Protein AF-A0A1I7ZZZ7-F1 (afdb_monomer)

Sequence (78 aa):
MLLSKDLLSSTYSSGLKSVVSWEVAQGIEQCRMACGGHGYSHASGLPEAYGYAVGGCTYEGENIVMLLQVARFLMKVA

Structure (mmCIF, N/CA/C/O backbone):
data_AF-A0A1I7ZZZ7-F1
#
_entry.id   AF-A0A1I7ZZZ7-F1
#
loop_
_atom_site.group_PDB
_atom_site.id
_atom_site.type_symbol
_atom_site.label_atom_id
_atom_site.label_alt_id
_atom_site.label_comp_id
_atom_site.label_asym_id
_atom_site.label_entity_id
_atom_site.label_seq_id
_atom_site.pdbx_PDB_ins_code
_atom_site.Cartn_x
_atom_site.Cartn_y
_atom_site.Cartn_z
_atom_site.occupancy
_atom_site.B_iso_or_equiv
_atom_site.auth_seq_id
_atom_site.auth_comp_id
_atom_site.auth_asym_id
_atom_site.auth_atom_id
_atom_site.pdbx_PDB_model_num
ATOM 1 N N . MET A 1 1 ? -24.929 11.839 23.650 1.00 50.88 1 MET A N 1
ATOM 2 C CA . MET A 1 1 ? -25.220 11.427 22.256 1.00 50.88 1 MET A CA 1
ATOM 3 C C . MET A 1 1 ? -24.280 12.057 21.222 1.00 50.88 1 MET A C 1
ATOM 5 O O . MET A 1 1 ? -23.993 11.392 20.239 1.00 50.88 1 MET A O 1
ATOM 9 N N . LEU A 1 2 ? -23.767 13.281 21.422 1.00 53.94 2 LEU A N 1
ATOM 10 C CA . LEU A 1 2 ? -22.778 13.886 20.509 1.00 53.94 2 LEU A CA 1
ATOM 11 C C . LEU A 1 2 ? -21.407 13.179 20.564 1.00 53.94 2 LEU A C 1
ATOM 13 O O . LEU A 1 2 ? -20.906 12.773 19.526 1.00 53.94 2 LEU A O 1
ATOM 17 N N . LEU A 1 3 ? -20.909 12.850 21.766 1.00 57.66 3 LEU A N 1
ATOM 18 C CA . LEU A 1 3 ? -19.639 12.121 21.955 1.00 57.66 3 LEU A CA 1
ATOM 19 C C . LEU A 1 3 ? -19.557 10.770 21.210 1.00 57.66 3 LEU A C 1
ATOM 21 O O . LEU A 1 3 ? -18.487 10.353 20.781 1.00 57.66 3 LEU A O 1
ATOM 25 N N . SER A 1 4 ? -20.687 10.067 21.060 1.00 61.22 4 SER A N 1
ATOM 26 C CA . SER A 1 4 ? -20.742 8.771 20.368 1.00 61.22 4 SER A CA 1
ATOM 27 C C . SER A 1 4 ? -20.614 8.905 18.848 1.00 61.22 4 SER A C 1
ATOM 29 O O . SER A 1 4 ? -20.130 7.977 18.206 1.00 61.22 4 SER A O 1
ATOM 31 N N . LYS A 1 5 ? -21.030 10.039 18.264 1.00 60.69 5 LYS A N 1
ATOM 32 C CA . LYS A 1 5 ? -20.933 10.289 16.816 1.00 60.69 5 LYS A CA 1
ATOM 33 C C . LYS A 1 5 ? -19.508 10.663 16.403 1.00 60.69 5 LYS A C 1
ATOM 35 O O . LYS A 1 5 ? -19.028 10.163 15.389 1.00 60.69 5 LYS A O 1
ATOM 40 N N . ASP A 1 6 ? -18.815 11.453 17.220 1.00 65.44 6 ASP A N 1
ATOM 41 C CA . ASP A 1 6 ? -17.418 11.834 16.967 1.00 65.44 6 ASP A CA 1
ATOM 42 C C . ASP A 1 6 ? -16.477 10.622 17.076 1.00 65.44 6 ASP A C 1
ATOM 44 O O . ASP A 1 6 ? -15.596 10.423 16.237 1.00 65.44 6 ASP A O 1
ATOM 48 N N . LEU A 1 7 ? -16.723 9.743 18.057 1.00 69.25 7 LEU A N 1
ATOM 49 C CA . LEU A 1 7 ? -15.962 8.502 18.225 1.00 69.25 7 LEU A CA 1
ATOM 50 C C . LEU A 1 7 ? -16.188 7.512 17.069 1.00 69.25 7 LEU A C 1
ATOM 52 O O . LEU A 1 7 ? -15.246 6.848 16.632 1.00 69.25 7 LEU A O 1
ATOM 56 N N . LEU A 1 8 ? -17.419 7.436 16.552 1.00 75.38 8 LEU A N 1
ATOM 57 C CA . LEU A 1 8 ? -17.754 6.617 15.385 1.00 75.38 8 LEU A CA 1
ATOM 58 C C . LEU A 1 8 ? -17.033 7.119 14.123 1.00 75.38 8 LEU A C 1
ATOM 60 O O . LEU A 1 8 ? -16.446 6.314 13.404 1.00 75.38 8 LEU A O 1
ATOM 64 N N . SER A 1 9 ? -17.032 8.434 13.883 1.00 80.88 9 SER A N 1
ATOM 65 C CA . SER A 1 9 ? -16.354 9.056 12.733 1.00 80.88 9 SER A CA 1
ATOM 66 C C . SER A 1 9 ? -14.851 8.745 12.708 1.00 80.88 9 SER A C 1
ATOM 68 O O . SER A 1 9 ? -14.320 8.261 11.706 1.00 80.88 9 SER A O 1
ATOM 70 N N . SER A 1 10 ? -14.171 8.931 13.844 1.00 83.69 10 SER A N 1
ATOM 71 C CA . SER A 1 10 ? -12.732 8.663 13.961 1.00 83.69 10 SER A CA 1
ATOM 72 C C . SER A 1 10 ? -12.393 7.178 13.772 1.00 83.69 10 SER A C 1
ATOM 74 O O . SER A 1 10 ? -11.434 6.851 13.073 1.00 83.69 10 SER A O 1
ATOM 76 N N . THR A 1 11 ? -13.215 6.280 14.326 1.00 87.75 11 THR A N 1
ATOM 77 C CA . THR A 1 11 ? -13.035 4.824 14.199 1.00 87.75 11 THR A CA 1
ATOM 78 C C . THR A 1 11 ? -13.267 4.336 12.765 1.00 87.75 11 THR A C 1
ATOM 80 O O . THR A 1 11 ? -12.556 3.465 12.270 1.00 87.75 11 THR A O 1
ATOM 83 N N . TYR A 1 12 ? -14.246 4.908 12.063 1.00 89.00 12 TYR A N 1
ATOM 84 C CA . TYR A 1 12 ? -14.487 4.587 10.658 1.00 89.00 12 TYR A CA 1
ATOM 85 C C . TYR A 1 12 ? -13.295 4.990 9.783 1.00 89.00 12 TYR A C 1
ATOM 87 O O . TYR A 1 12 ? -12.820 4.199 8.969 1.00 89.00 12 TYR A O 1
ATOM 95 N N . SER A 1 13 ? -12.763 6.196 10.003 1.00 90.81 13 SER A N 1
ATOM 96 C CA . SER A 1 13 ? -11.587 6.688 9.286 1.00 90.81 13 SER A CA 1
ATOM 97 C C . SER A 1 13 ? -10.341 5.833 9.549 1.00 90.81 13 SER A C 1
ATOM 99 O O . SER A 1 13 ? -9.586 5.558 8.617 1.00 90.81 13 SER A O 1
ATOM 101 N N . SER A 1 14 ? -10.113 5.390 10.792 1.00 91.50 14 SER A N 1
ATOM 102 C CA . SER A 1 14 ? -8.956 4.552 11.136 1.00 91.50 14 SER A CA 1
ATOM 103 C C . SER A 1 14 ? -9.040 3.145 10.534 1.00 91.50 14 SER A C 1
ATOM 105 O O . SER A 1 14 ? -8.050 2.633 10.001 1.00 91.50 14 SER A O 1
ATOM 107 N N . GLY A 1 15 ? -10.233 2.545 10.538 1.00 92.50 15 GLY A N 1
ATOM 108 C CA . GLY A 1 15 ? -10.494 1.274 9.865 1.00 92.50 15 GLY A CA 1
ATOM 109 C C . GLY A 1 15 ? -10.317 1.360 8.353 1.00 92.50 15 GLY A C 1
ATOM 110 O O . GLY A 1 15 ? -9.607 0.549 7.766 1.00 92.50 15 GLY A O 1
ATOM 111 N N . LEU A 1 16 ? -10.906 2.377 7.718 1.00 93.50 16 LEU A N 1
ATOM 112 C CA . LEU A 1 16 ? -10.819 2.533 6.268 1.00 93.50 16 LEU A CA 1
ATOM 113 C C . LEU A 1 16 ? -9.375 2.758 5.814 1.00 93.50 16 LEU A C 1
ATOM 115 O O . LEU A 1 16 ? -8.926 2.113 4.873 1.00 93.50 16 LEU A O 1
ATOM 119 N N . LYS A 1 17 ? -8.629 3.624 6.506 1.00 93.25 17 LYS A N 1
ATOM 120 C CA . LYS A 1 17 ? -7.225 3.882 6.179 1.00 93.25 17 LYS A CA 1
ATOM 121 C C . LYS A 1 17 ? -6.367 2.622 6.296 1.00 93.25 17 LYS A C 1
ATOM 123 O O . LYS A 1 17 ? -5.619 2.324 5.373 1.00 93.25 17 LYS A O 1
ATOM 128 N N . SER A 1 18 ? -6.491 1.872 7.392 1.00 94.38 18 SER A N 1
ATOM 129 C CA . SER A 1 18 ? -5.682 0.660 7.599 1.00 94.38 18 SER A CA 1
ATOM 130 C C . SER A 1 18 ? -5.944 -0.415 6.542 1.00 94.38 18 SER A C 1
ATOM 132 O O . SER A 1 18 ? -4.995 -0.984 6.003 1.00 94.38 18 SER A O 1
ATOM 134 N N . VAL A 1 19 ? -7.212 -0.643 6.190 1.00 95.44 19 VAL A N 1
ATOM 135 C CA . VAL A 1 19 ? -7.589 -1.598 5.139 1.00 95.44 19 VAL A CA 1
ATOM 136 C C . VAL A 1 19 ? -7.122 -1.115 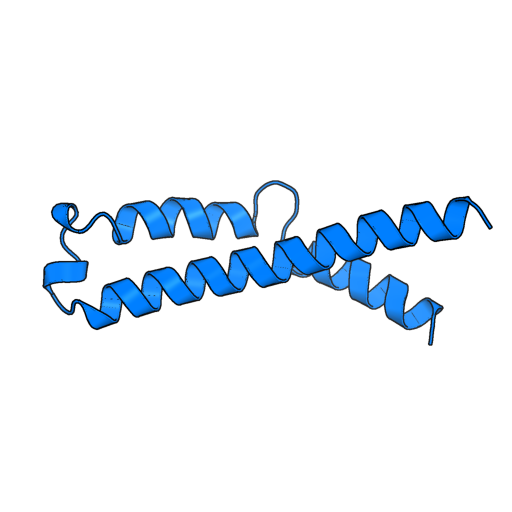3.766 1.00 95.44 19 VAL A C 1
ATOM 138 O O . VAL A 1 19 ? -6.449 -1.854 3.055 1.00 95.44 19 VAL A O 1
ATOM 141 N N . VAL A 1 20 ? -7.419 0.133 3.393 1.00 95.50 20 VAL A N 1
ATOM 142 C CA . VAL A 1 20 ? -7.081 0.659 2.061 1.00 95.50 20 VAL A CA 1
ATOM 143 C C . VAL A 1 20 ? -5.570 0.712 1.846 1.00 95.50 20 VAL A C 1
ATOM 145 O O . VAL A 1 20 ? -5.105 0.269 0.800 1.00 95.50 20 VAL A O 1
ATOM 148 N N . SER A 1 21 ? -4.788 1.196 2.815 1.00 95.12 21 SER A N 1
ATOM 149 C CA . SER A 1 21 ? -3.325 1.245 2.681 1.00 95.12 21 SER A CA 1
ATOM 150 C C . SER A 1 21 ? -2.722 -0.148 2.477 1.00 95.12 21 SER A C 1
ATOM 152 O O . SER A 1 21 ? -1.816 -0.311 1.659 1.00 95.12 21 SER A O 1
ATOM 154 N N . TRP A 1 22 ? -3.241 -1.157 3.185 1.00 95.38 22 TRP A N 1
ATOM 155 C CA . TRP A 1 22 ? -2.797 -2.542 3.037 1.00 95.38 22 TRP A CA 1
ATOM 156 C C . TRP A 1 22 ? -3.125 -3.112 1.652 1.00 95.38 22 TRP A C 1
ATOM 158 O O . TRP A 1 22 ? -2.243 -3.645 0.975 1.00 95.38 22 TRP A O 1
ATOM 168 N N . GLU A 1 23 ? -4.371 -2.949 1.207 1.00 96.81 23 GLU A N 1
ATOM 169 C CA . GLU A 1 23 ? -4.827 -3.433 -0.100 1.00 96.81 23 GLU A CA 1
ATOM 170 C C . GLU A 1 23 ? -4.099 -2.736 -1.257 1.00 96.81 23 GLU A C 1
ATOM 172 O O . GLU A 1 23 ? -3.732 -3.381 -2.237 1.00 96.81 23 GLU A O 1
ATOM 177 N N . VAL A 1 24 ? -3.821 -1.434 -1.143 1.00 96.38 24 VAL A N 1
ATOM 178 C CA . VAL A 1 24 ? -3.052 -0.691 -2.154 1.00 96.38 24 VAL A CA 1
ATOM 179 C C . VAL A 1 24 ? -1.617 -1.211 -2.245 1.00 96.38 24 VAL A C 1
ATOM 181 O O . VAL A 1 24 ? -1.127 -1.437 -3.352 1.00 96.38 24 VAL A O 1
ATOM 184 N N . ALA A 1 25 ? -0.946 -1.446 -1.112 1.00 95.81 25 ALA A N 1
ATOM 185 C CA . ALA A 1 25 ? 0.409 -1.997 -1.109 1.00 95.81 25 ALA A CA 1
ATOM 186 C C . ALA A 1 25 ? 0.455 -3.392 -1.760 1.00 95.81 25 ALA A C 1
ATOM 188 O O . ALA A 1 25 ? 1.294 -3.643 -2.628 1.00 95.81 25 ALA A O 1
ATOM 189 N N . GLN A 1 26 ? -0.488 -4.270 -1.404 1.00 96.81 26 GLN A N 1
ATOM 190 C CA . GLN A 1 26 ? -0.645 -5.590 -2.027 1.00 96.81 26 GLN A CA 1
ATOM 191 C C . GLN A 1 26 ? -0.920 -5.470 -3.532 1.00 96.81 26 GLN A C 1
ATOM 193 O O . GLN A 1 26 ? -0.261 -6.128 -4.336 1.00 96.81 26 GLN A O 1
ATOM 198 N N . GLY A 1 27 ? -1.853 -4.604 -3.928 1.00 97.19 27 GLY A N 1
ATOM 199 C CA . GLY A 1 27 ? -2.249 -4.411 -5.321 1.00 97.19 27 GLY A CA 1
ATOM 200 C C . GLY A 1 27 ? -1.106 -3.924 -6.209 1.00 97.19 27 GLY A C 1
ATOM 201 O O . GLY A 1 27 ? -0.918 -4.451 -7.304 1.00 97.19 27 GLY A O 1
ATOM 202 N N . ILE A 1 28 ? -0.294 -2.972 -5.737 1.00 96.44 28 ILE 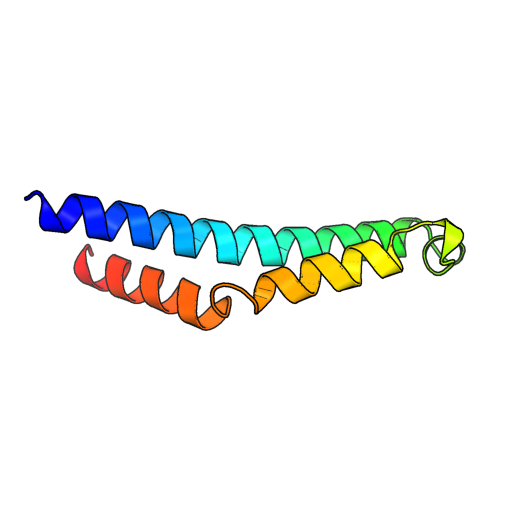A N 1
ATOM 203 C CA . ILE A 1 28 ? 0.872 -2.489 -6.494 1.00 96.44 28 ILE A CA 1
ATOM 204 C C . ILE A 1 28 ? 1.886 -3.615 -6.703 1.00 96.44 28 ILE A C 1
ATOM 206 O O . ILE A 1 28 ? 2.411 -3.775 -7.805 1.00 96.44 28 ILE A O 1
ATOM 210 N N . GLU A 1 29 ? 2.132 -4.426 -5.677 1.00 95.88 29 GLU A N 1
ATOM 211 C CA . GLU A 1 29 ? 3.061 -5.548 -5.779 1.00 95.88 29 GLU A CA 1
ATOM 212 C C . GLU A 1 29 ? 2.536 -6.647 -6.721 1.00 95.88 29 GLU A C 1
ATOM 214 O O . GLU A 1 29 ? 3.297 -7.196 -7.521 1.00 95.88 29 GLU A O 1
ATOM 219 N N . GLN A 1 30 ? 1.223 -6.903 -6.728 1.00 96.94 30 GLN A N 1
ATOM 220 C CA . GLN A 1 30 ? 0.593 -7.778 -7.725 1.00 96.94 30 GLN A CA 1
ATOM 221 C C . GLN A 1 30 ? 0.756 -7.229 -9.150 1.00 96.94 30 GLN A C 1
ATOM 223 O O . GLN A 1 30 ? 1.139 -7.975 -10.052 1.00 96.94 30 GLN A O 1
ATOM 228 N N . CYS A 1 31 ? 0.549 -5.925 -9.362 1.00 95.06 31 CYS A N 1
ATOM 229 C CA . CYS A 1 31 ? 0.791 -5.279 -10.655 1.00 95.06 31 CYS A CA 1
ATOM 230 C C . CYS A 1 31 ? 2.263 -5.397 -11.081 1.00 95.06 31 CYS A C 1
ATOM 232 O O . CYS A 1 31 ? 2.550 -5.695 -12.242 1.00 95.06 31 CYS A O 1
ATOM 234 N N . ARG A 1 32 ? 3.204 -5.231 -10.141 1.00 95.44 32 ARG A N 1
ATOM 235 C CA . ARG A 1 32 ? 4.644 -5.393 -10.387 1.00 95.44 32 ARG A CA 1
ATOM 236 C C . ARG A 1 32 ? 4.971 -6.805 -10.860 1.00 95.44 32 ARG A C 1
ATOM 238 O O . ARG A 1 32 ? 5.697 -6.964 -11.842 1.00 95.44 32 ARG A O 1
ATOM 245 N N . MET A 1 33 ? 4.414 -7.817 -10.199 1.00 94.75 33 MET A N 1
ATOM 246 C CA . MET A 1 33 ? 4.587 -9.219 -10.580 1.00 94.75 33 MET A CA 1
ATOM 247 C C . MET A 1 33 ? 3.913 -9.558 -11.917 1.00 94.75 33 MET A C 1
ATOM 249 O O . MET A 1 33 ? 4.497 -10.290 -12.717 1.00 94.75 33 MET A O 1
ATOM 253 N N . ALA A 1 34 ? 2.739 -8.990 -12.203 1.00 95.69 34 ALA A N 1
ATOM 254 C CA . ALA A 1 34 ? 2.024 -9.188 -13.466 1.00 95.69 34 ALA A CA 1
ATOM 255 C C . ALA A 1 34 ? 2.812 -8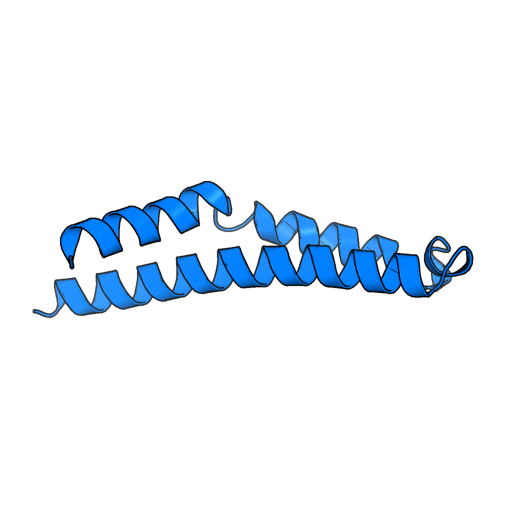.680 -14.689 1.00 95.69 34 ALA A C 1
ATOM 257 O O . ALA A 1 34 ? 2.704 -9.249 -15.774 1.00 95.69 34 ALA A O 1
ATOM 258 N N . CYS A 1 35 ? 3.657 -7.658 -14.520 1.00 93.62 35 CYS A N 1
ATOM 259 C CA . CYS A 1 35 ? 4.564 -7.169 -15.566 1.00 93.62 35 CYS A CA 1
ATOM 260 C C . CYS A 1 35 ? 5.844 -8.020 -15.742 1.00 93.62 35 CYS A C 1
ATOM 262 O O . CYS A 1 35 ? 6.690 -7.698 -16.586 1.00 93.62 35 CYS A O 1
ATOM 264 N N . GLY A 1 36 ? 6.023 -9.091 -14.959 1.00 93.62 36 GLY A N 1
ATOM 265 C CA . GLY A 1 36 ? 7.200 -9.960 -15.006 1.00 93.62 36 GLY A CA 1
ATOM 266 C C . GLY A 1 36 ? 8.511 -9.200 -14.769 1.00 93.62 36 GLY A C 1
ATOM 267 O O . GLY A 1 36 ? 8.587 -8.292 -13.943 1.00 93.62 36 GLY A O 1
ATOM 268 N N . GLY A 1 37 ? 9.563 -9.541 -15.523 1.00 91.56 37 GLY A N 1
ATOM 269 C CA . GLY A 1 37 ? 10.879 -8.897 -15.389 1.00 91.56 37 GLY A CA 1
ATOM 270 C C . GLY A 1 37 ? 10.875 -7.390 -15.678 1.00 91.56 37 GLY A C 1
ATOM 271 O O . GLY A 1 37 ? 11.638 -6.646 -15.064 1.00 91.56 37 GLY A O 1
ATOM 272 N N . HIS A 1 38 ? 9.977 -6.911 -16.544 1.00 91.94 38 HIS A N 1
ATOM 273 C CA . HIS A 1 38 ? 9.859 -5.481 -16.849 1.00 91.94 38 HIS A CA 1
ATOM 274 C C . HIS A 1 38 ? 9.307 -4.680 -15.666 1.00 91.94 38 HIS A C 1
ATOM 276 O O . HIS A 1 38 ? 9.697 -3.529 -15.484 1.00 91.94 38 HIS A O 1
ATOM 282 N N . GLY A 1 39 ? 8.472 -5.298 -14.823 1.00 91.19 39 GLY A N 1
ATOM 283 C CA . GLY A 1 39 ? 7.964 -4.682 -13.594 1.00 91.19 39 GLY A CA 1
ATOM 284 C C . GLY A 1 39 ? 9.040 -4.452 -12.530 1.00 91.19 39 GLY A C 1
ATOM 285 O O . GLY A 1 39 ? 8.841 -3.657 -11.619 1.00 91.19 39 GLY A O 1
ATOM 286 N N . TYR A 1 40 ? 10.199 -5.111 -12.633 1.00 92.81 40 TYR A N 1
ATOM 287 C CA . TYR A 1 40 ? 11.340 -4.840 -11.752 1.00 92.81 40 TYR A CA 1
ATOM 288 C C . TYR A 1 40 ? 12.134 -3.596 -12.181 1.00 92.81 40 TYR A C 1
ATOM 290 O O . TYR A 1 40 ? 12.832 -2.990 -11.372 1.00 92.81 40 TYR A O 1
ATOM 298 N N . SER A 1 41 ? 12.028 -3.193 -13.451 1.00 94.00 41 SER A N 1
ATOM 299 C CA . SER A 1 41 ? 12.713 -2.002 -13.944 1.00 94.00 41 SER A CA 1
ATOM 300 C C . SER A 1 41 ? 12.142 -0.746 -13.297 1.00 94.00 41 SER A C 1
ATOM 302 O O . SER A 1 41 ? 10.924 -0.570 -13.230 1.00 94.00 41 SER A O 1
ATOM 304 N N . HIS A 1 42 ? 13.016 0.182 -12.907 1.00 92.19 42 HIS A N 1
ATOM 305 C CA . HIS A 1 42 ? 12.600 1.477 -12.367 1.00 92.19 42 HIS A CA 1
ATOM 306 C C . HIS A 1 42 ? 11.813 2.313 -13.391 1.00 92.19 42 HIS A C 1
ATOM 308 O O . HIS A 1 42 ? 10.993 3.143 -13.009 1.00 92.19 42 HIS A O 1
ATOM 314 N N . ALA A 1 43 ? 11.992 2.035 -14.690 1.00 92.56 43 ALA A N 1
ATOM 315 C CA . ALA A 1 43 ? 11.210 2.641 -15.767 1.00 92.56 43 ALA A CA 1
ATOM 316 C C . ALA A 1 43 ? 9.716 2.265 -15.722 1.00 92.56 43 ALA A C 1
ATOM 318 O O . ALA A 1 43 ? 8.901 2.969 -16.309 1.00 92.56 43 ALA A O 1
ATOM 319 N N . SER A 1 44 ? 9.343 1.179 -15.030 1.00 91.75 44 SER A N 1
ATOM 320 C CA . SER A 1 44 ? 7.935 0.810 -14.827 1.00 91.75 44 SER A CA 1
ATOM 321 C C . SER A 1 44 ? 7.227 1.676 -13.777 1.00 91.75 44 SER A C 1
ATOM 323 O O . SER A 1 44 ? 6.002 1.679 -13.728 1.00 91.75 44 SER A O 1
ATOM 325 N N . GLY A 1 45 ? 7.975 2.371 -12.909 1.00 94.12 45 GLY A N 1
ATOM 326 C CA . GLY A 1 45 ? 7.441 3.169 -11.796 1.00 94.12 45 GLY A CA 1
ATOM 327 C C . GLY A 1 45 ? 6.806 2.365 -10.648 1.00 94.12 45 GLY A C 1
ATOM 328 O O . GLY A 1 45 ? 6.578 2.914 -9.573 1.00 94.12 45 GLY A O 1
ATOM 329 N N . LEU A 1 46 ? 6.560 1.061 -10.826 1.00 95.19 46 LEU A N 1
ATOM 330 C CA . LEU A 1 46 ? 5.899 0.202 -9.835 1.00 95.19 46 LEU A CA 1
ATOM 331 C C . LEU A 1 46 ? 6.723 -0.007 -8.549 1.00 95.19 46 LEU A C 1
ATOM 333 O O . LEU A 1 46 ? 6.134 0.072 -7.470 1.00 95.19 46 LEU A O 1
ATOM 337 N N . PRO A 1 47 ? 8.058 -0.216 -8.603 1.00 94.19 47 PRO A N 1
ATOM 338 C CA . PRO A 1 47 ? 8.865 -0.365 -7.389 1.00 94.19 47 PRO A CA 1
ATOM 339 C C . PRO A 1 47 ? 8.858 0.888 -6.502 1.00 94.19 47 PRO A C 1
ATOM 341 O O . PRO A 1 47 ? 8.810 0.788 -5.278 1.00 94.19 47 PRO A O 1
ATOM 344 N N . GLU A 1 48 ? 8.868 2.071 -7.117 1.00 95.69 48 GLU A N 1
ATOM 345 C CA . GLU A 1 48 ? 8.827 3.351 -6.406 1.00 95.69 48 GLU A CA 1
ATOM 346 C C . GLU A 1 48 ? 7.442 3.598 -5.792 1.00 95.69 48 GLU A C 1
ATOM 348 O O . GLU A 1 48 ? 7.333 3.923 -4.608 1.00 95.69 48 GLU A O 1
ATOM 353 N N . ALA A 1 49 ? 6.375 3.342 -6.557 1.00 94.88 49 ALA A N 1
ATOM 354 C CA . ALA A 1 49 ? 5.002 3.423 -6.063 1.00 94.88 49 ALA A CA 1
ATOM 355 C C . ALA A 1 49 ? 4.759 2.494 -4.861 1.00 94.88 49 ALA A C 1
ATOM 357 O O . ALA A 1 49 ? 4.108 2.896 -3.894 1.00 94.88 49 ALA A O 1
ATOM 358 N N . TYR A 1 50 ? 5.314 1.277 -4.888 1.00 96.19 50 TYR A N 1
ATOM 359 C CA . TYR A 1 50 ? 5.229 0.340 -3.766 1.00 96.19 50 TYR A CA 1
ATOM 360 C C . TYR A 1 50 ? 5.900 0.902 -2.507 1.00 96.19 50 TYR A C 1
ATOM 362 O O . TYR A 1 50 ? 5.317 0.845 -1.424 1.00 96.19 50 TYR A O 1
ATOM 370 N N . GLY A 1 51 ? 7.081 1.515 -2.647 1.00 94.44 51 GLY A N 1
ATOM 371 C CA . GLY A 1 51 ? 7.787 2.155 -1.534 1.00 94.44 51 GLY A CA 1
ATOM 372 C C . GLY A 1 51 ? 6.948 3.229 -0.835 1.00 94.44 51 GLY A C 1
ATOM 373 O O . GLY A 1 51 ? 6.861 3.244 0.395 1.00 94.44 51 GLY A O 1
ATOM 374 N N . TYR A 1 52 ? 6.263 4.078 -1.605 1.00 93.56 52 TYR A N 1
ATOM 375 C CA . TYR A 1 52 ? 5.362 5.089 -1.045 1.00 93.56 52 TYR A CA 1
ATOM 376 C C . TYR A 1 52 ? 4.113 4.480 -0.393 1.00 93.56 52 TYR A C 1
ATOM 378 O O . TYR A 1 52 ? 3.730 4.890 0.706 1.00 93.56 52 TYR A O 1
ATOM 386 N N . ALA A 1 53 ? 3.493 3.486 -1.032 1.00 94.31 53 ALA A N 1
ATOM 387 C CA . ALA A 1 53 ? 2.277 2.852 -0.526 1.00 94.31 53 ALA A CA 1
ATOM 388 C C . ALA A 1 53 ? 2.500 2.101 0.795 1.00 94.31 53 ALA A C 1
ATOM 390 O O . ALA A 1 53 ? 1.697 2.229 1.722 1.00 94.31 53 ALA A O 1
ATOM 391 N N . VAL A 1 54 ? 3.614 1.372 0.922 1.00 94.44 54 VAL A N 1
ATOM 392 C CA . VAL A 1 54 ? 3.972 0.667 2.164 1.00 94.44 54 VAL A CA 1
ATOM 393 C C . VAL A 1 54 ? 4.200 1.651 3.311 1.00 94.44 54 VAL A C 1
ATOM 395 O O . VAL A 1 54 ? 3.764 1.389 4.431 1.00 94.44 54 VAL A O 1
ATOM 398 N N . GLY A 1 55 ? 4.791 2.821 3.041 1.00 93.69 55 GLY A N 1
ATOM 399 C CA . GLY A 1 55 ? 4.917 3.885 4.043 1.00 93.69 55 GLY A CA 1
ATOM 400 C C . GLY A 1 55 ? 3.565 4.311 4.632 1.00 93.69 55 GLY A C 1
ATOM 401 O O . GLY A 1 55 ? 3.445 4.525 5.841 1.00 93.69 55 GLY A O 1
ATOM 402 N N . GLY A 1 56 ? 2.512 4.340 3.808 1.00 91.19 56 GLY A N 1
ATOM 403 C CA . GLY A 1 56 ? 1.139 4.648 4.228 1.00 91.19 56 GLY A CA 1
ATOM 404 C C . GLY A 1 56 ? 0.515 3.648 5.214 1.00 91.19 56 GLY A C 1
ATOM 405 O O . GLY A 1 56 ? -0.505 3.964 5.831 1.00 91.19 56 GLY A O 1
ATOM 406 N N . CYS A 1 57 ? 1.118 2.468 5.398 1.00 92.81 57 CYS A N 1
ATOM 407 C CA . CYS A 1 57 ? 0.715 1.491 6.415 1.00 92.81 57 CYS A CA 1
ATOM 408 C C . CYS A 1 57 ? 1.276 1.809 7.816 1.00 92.81 57 CYS A C 1
ATOM 410 O O . CYS A 1 57 ? 0.866 1.198 8.805 1.00 92.81 57 CYS A O 1
ATOM 412 N N . THR A 1 58 ? 2.236 2.735 7.913 1.00 93.50 58 THR A N 1
ATOM 413 C CA . THR A 1 58 ? 2.932 3.076 9.166 1.00 93.50 58 THR A CA 1
ATOM 414 C C . THR A 1 58 ? 2.745 4.540 9.553 1.00 93.50 58 THR A C 1
ATOM 416 O O . THR A 1 58 ? 2.486 4.841 10.721 1.00 93.50 58 THR A O 1
ATOM 419 N N . TYR A 1 59 ? 2.859 5.463 8.597 1.00 88.12 59 TYR A N 1
ATOM 420 C CA . TYR A 1 59 ? 2.636 6.889 8.849 1.00 88.12 59 TYR A CA 1
ATOM 421 C C . TYR A 1 59 ? 1.163 7.155 9.185 1.00 88.12 59 TYR A C 1
ATOM 423 O O . TYR A 1 59 ? 0.289 6.405 8.762 1.00 88.12 59 TYR A O 1
ATOM 431 N N . GLU A 1 60 ? 0.862 8.196 9.969 1.00 86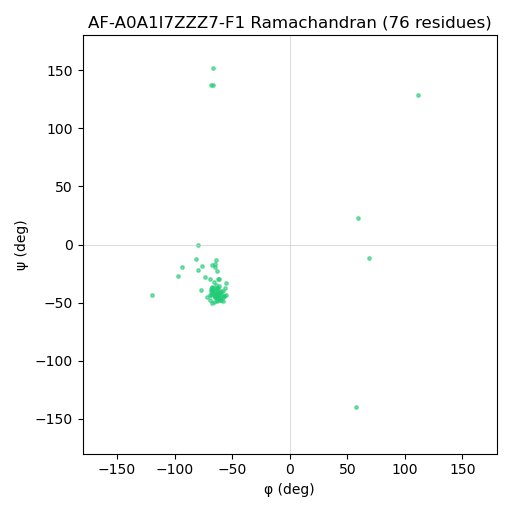.12 60 GLU A N 1
ATOM 432 C CA . GLU A 1 60 ? -0.510 8.524 10.420 1.00 86.12 60 GLU A CA 1
ATOM 433 C C . GLU A 1 60 ? -1.198 7.407 11.242 1.00 86.12 60 GLU A C 1
ATOM 435 O O . GLU A 1 60 ? -2.425 7.303 11.274 1.00 86.12 60 GLU A O 1
ATOM 440 N N . GLY A 1 61 ? -0.418 6.509 11.855 1.00 87.44 61 GLY A N 1
ATOM 441 C CA . GLY A 1 61 ? -0.901 5.392 12.672 1.00 87.44 61 GLY A CA 1
ATOM 442 C C . GLY A 1 61 ? -0.659 4.029 12.026 1.00 87.44 61 GLY A C 1
ATOM 443 O O . GLY A 1 61 ? -1.020 3.795 10.877 1.00 87.44 61 GLY A O 1
ATOM 444 N N . GLU A 1 62 ? -0.061 3.116 12.782 1.00 93.12 62 GLU A N 1
ATOM 445 C CA . GLU A 1 62 ? 0.229 1.764 12.310 1.00 93.12 62 GLU A CA 1
ATOM 446 C C . GLU A 1 62 ? -1.074 0.968 12.109 1.00 93.12 62 GLU A C 1
ATOM 448 O O . G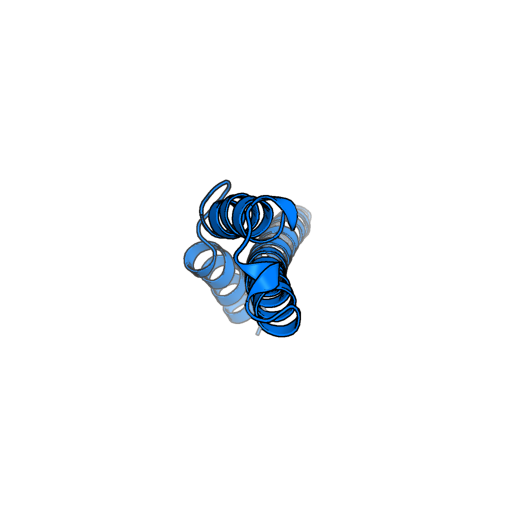LU A 1 62 ? -2.007 1.062 12.915 1.00 93.12 62 GLU A O 1
ATOM 453 N N . ASN A 1 63 ? -1.156 0.223 11.003 1.00 92.19 63 ASN A N 1
ATOM 454 C CA . ASN A 1 63 ? -2.385 -0.444 10.576 1.00 92.19 63 ASN A CA 1
ATOM 455 C C . ASN A 1 63 ? -2.983 -1.370 11.646 1.00 92.19 63 ASN A C 1
ATOM 457 O O . ASN A 1 63 ? -4.195 -1.317 11.869 1.00 92.19 63 ASN A O 1
ATOM 461 N N . ILE A 1 64 ? -2.177 -2.181 12.335 1.00 94.25 64 ILE A N 1
ATOM 462 C CA . ILE A 1 64 ? -2.662 -3.082 13.391 1.00 94.25 64 ILE A CA 1
ATOM 463 C C . ILE A 1 64 ? -3.204 -2.269 14.573 1.00 94.25 64 ILE A C 1
ATOM 465 O O . ILE A 1 64 ? -4.295 -2.559 15.069 1.00 94.25 64 ILE A O 1
ATOM 469 N N . VAL A 1 65 ? -2.509 -1.212 14.999 1.00 94.38 65 VAL A N 1
ATOM 470 C CA . VAL A 1 65 ? -2.982 -0.318 16.072 1.00 94.38 65 VAL A CA 1
ATOM 471 C C . VAL A 1 65 ? -4.315 0.340 15.707 1.00 94.38 65 VAL A C 1
ATOM 473 O O . VAL A 1 65 ? -5.218 0.410 16.546 1.00 94.38 65 VAL A O 1
ATOM 476 N N . MET A 1 66 ? -4.478 0.796 14.467 1.00 92.88 66 MET A N 1
ATOM 477 C CA . MET A 1 66 ? -5.732 1.397 14.002 1.00 92.88 66 MET A CA 1
ATOM 478 C C . MET A 1 66 ? -6.867 0.370 13.924 1.00 92.88 66 MET A C 1
ATOM 480 O O . MET A 1 66 ? -7.971 0.647 14.396 1.00 92.88 66 MET A O 1
ATOM 484 N N . LEU A 1 67 ? -6.595 -0.845 13.440 1.00 93.38 67 LEU A N 1
ATOM 485 C CA . LEU A 1 67 ? -7.560 -1.948 13.462 1.00 93.38 67 LEU A CA 1
ATOM 486 C C . LEU A 1 67 ? -7.975 -2.320 14.893 1.00 93.38 67 LEU A C 1
ATOM 488 O O . LEU A 1 67 ? -9.148 -2.602 15.138 1.00 93.38 67 LEU A O 1
ATOM 492 N N . LEU A 1 68 ? -7.064 -2.249 15.868 1.00 93.50 68 LEU A N 1
ATOM 493 C CA . LEU A 1 68 ? -7.393 -2.462 17.281 1.00 93.50 68 LEU A CA 1
ATOM 494 C C . LEU A 1 68 ? -8.322 -1.376 17.843 1.00 93.50 68 LEU A C 1
ATOM 496 O O . LEU A 1 68 ? -9.158 -1.673 18.701 1.00 93.50 68 LEU A O 1
ATOM 500 N N . GLN A 1 69 ? -8.225 -0.128 17.373 1.00 90.44 69 GLN A N 1
ATOM 501 C CA . GLN A 1 69 ? -9.184 0.919 17.749 1.00 90.44 69 GLN A CA 1
ATOM 502 C C . GLN A 1 69 ? -10.595 0.562 17.266 1.00 90.44 69 GLN A C 1
ATOM 504 O O . GLN A 1 69 ? -11.545 0.669 18.046 1.00 90.44 69 GLN A O 1
ATOM 509 N N . VAL A 1 70 ? -10.711 0.055 16.033 1.00 91.38 70 VAL A N 1
ATOM 510 C CA . VAL A 1 70 ? -11.973 -0.461 15.481 1.00 91.38 70 VAL A CA 1
ATOM 511 C C . VAL A 1 70 ? -12.474 -1.663 16.268 1.00 91.38 70 VAL A C 1
ATOM 513 O O . VAL A 1 70 ? -13.626 -1.668 16.693 1.00 91.38 70 VAL A O 1
ATOM 516 N N . ALA A 1 71 ? -11.613 -2.639 16.556 1.00 92.25 71 ALA A N 1
ATOM 517 C CA . ALA A 1 71 ? -11.984 -3.820 17.329 1.00 92.25 71 ALA A CA 1
ATOM 518 C C . ALA A 1 71 ? -12.531 -3.447 18.718 1.00 92.25 71 ALA A C 1
ATOM 520 O O . ALA A 1 71 ? -13.588 -3.927 19.123 1.00 92.25 71 ALA A O 1
ATOM 521 N N . ARG A 1 72 ? -11.872 -2.529 19.437 1.00 91.38 72 ARG A N 1
ATOM 522 C CA . ARG A 1 72 ? -12.339 -2.051 20.753 1.00 91.38 72 ARG A CA 1
ATOM 523 C C . ARG A 1 72 ? -13.675 -1.322 20.683 1.00 91.38 72 ARG A C 1
ATOM 525 O O . ARG A 1 72 ? -14.439 -1.382 21.643 1.00 91.38 72 ARG A O 1
ATOM 532 N N . PHE A 1 73 ? -13.928 -0.592 19.601 1.00 88.44 73 PHE A N 1
ATOM 533 C CA . PHE A 1 73 ? -15.216 0.050 19.377 1.00 88.44 73 PHE A CA 1
ATOM 534 C C . PHE A 1 73 ? -16.303 -0.994 19.100 1.00 88.44 73 PHE A C 1
ATOM 536 O O . PHE A 1 73 ? -17.331 -0.974 19.770 1.00 88.44 73 PHE A O 1
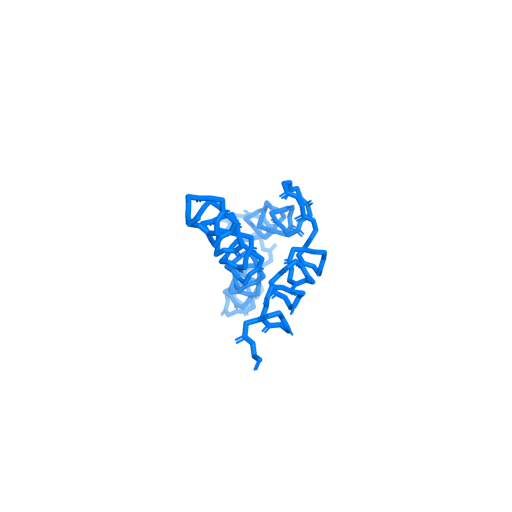ATOM 543 N N . LEU A 1 74 ? -16.045 -1.949 18.203 1.00 87.94 74 LEU A N 1
ATOM 544 C CA . LEU A 1 74 ? -16.977 -3.034 17.882 1.00 87.94 74 LEU A CA 1
ATOM 545 C C . LEU A 1 74 ? -17.357 -3.848 19.125 1.00 87.94 74 LEU A C 1
ATOM 547 O O . LEU A 1 74 ? -18.539 -4.067 19.360 1.00 87.94 74 LEU A O 1
ATOM 551 N N . MET A 1 75 ? -16.389 -4.194 19.979 1.00 92.12 75 MET A N 1
ATOM 552 C CA . MET A 1 75 ? -16.632 -4.927 21.233 1.00 92.12 75 MET A CA 1
ATOM 553 C C . MET A 1 75 ? -17.467 -4.156 22.269 1.00 92.12 75 MET A C 1
ATOM 555 O O . MET A 1 75 ? -17.940 -4.757 23.224 1.00 92.12 75 MET A O 1
ATOM 559 N N . LYS A 1 76 ? -17.607 -2.830 22.136 1.00 86.38 76 LYS A N 1
ATOM 560 C CA . LYS A 1 76 ? -18.473 -2.009 23.004 1.00 86.38 76 LYS A CA 1
ATOM 561 C C . LYS A 1 76 ? -19.878 -1.813 22.435 1.00 86.38 76 LYS A C 1
ATOM 563 O O 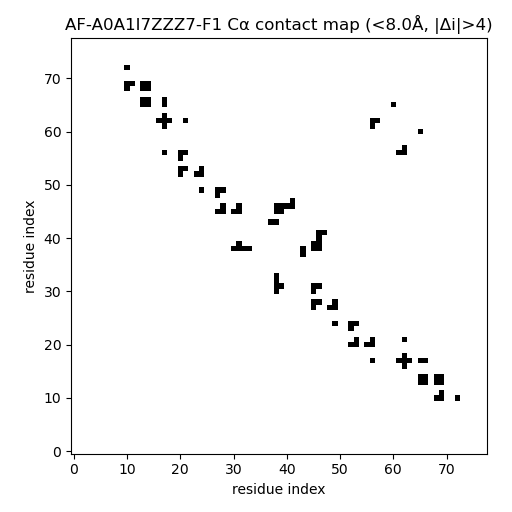. LYS A 1 76 ? -20.751 -1.349 23.162 1.00 86.38 76 LYS A O 1
ATOM 568 N N . VAL A 1 77 ? -20.041 -2.033 21.132 1.00 82.44 77 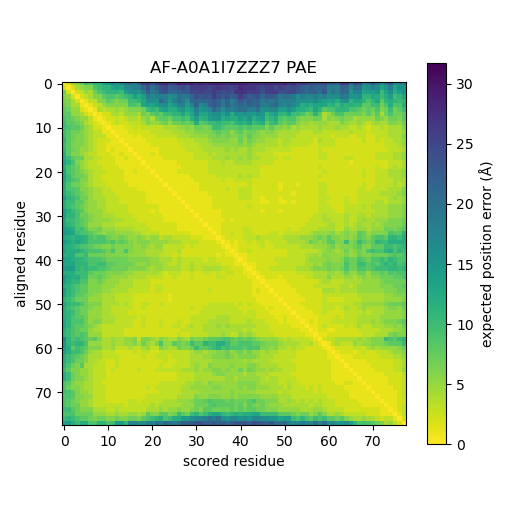VAL A N 1
ATOM 569 C CA . VAL A 1 77 ? -21.308 -1.862 20.409 1.00 82.44 77 VAL A CA 1
ATOM 570 C C . VAL A 1 77 ? -22.046 -3.198 20.263 1.00 82.44 77 VAL A C 1
ATOM 572 O O . VAL A 1 77 ? -23.270 -3.180 20.157 1.00 82.44 77 VAL A O 1
ATOM 575 N N . ALA A 1 78 ? -21.315 -4.318 20.261 1.00 65.06 78 ALA A N 1
ATOM 576 C CA . ALA A 1 78 ? -21.851 -5.671 20.419 1.00 65.06 78 ALA A CA 1
ATOM 577 C C . ALA A 1 78 ? -22.419 -5.891 21.829 1.00 65.06 78 ALA A C 1
ATOM 579 O O . ALA A 1 78 ? -23.471 -6.561 21.920 1.00 65.06 78 ALA A O 1
#

Secondary structure (DSSP, 8-state):
-HHHHHHHHHHHHHHHHHHHHHHHHHHHHHHHHHTGGGGGSGGGSHHHHHHHHHHTTTTTS-HHHHHHHHHHHHHHH-

InterPro domains:
  IPR012258 Acyl-CoA oxidase [PTHR10909] (11-77)
  IPR036250 Acyl-CoA dehydrogenase-like, C-terminal [SSF47203] (10-76)
  IPR055060 Acyl-CoA oxidase, C-alpha1 domain [PF22924] (11-75)

Mean predicted aligned error: 5.3 Å

Nearest PDB structures (foldseek):
  2dvl-assembly1_A  TM=9.348E-01  e=1.074E-01  Thermus thermophilus HB8
  6sd8-assembly1_X  TM=8.678E-01  e=1.376E-01  Bdellovibrio bacteriovorus HD100
  7p9a-assembly1_A  TM=9.639E-01  e=2.261E-01  Geobacter metallireducens GS-15
  4l1f-assembly1_A  TM=9.544E-01  e=5.390E-01  Acidaminococcus fermentans DSM 20731
  5zw2-assembly1_A  TM=9.050E-01  e=6.102E-01  Prodigiosinella confusarubida

Solvent-accessible surface area (backbone atoms on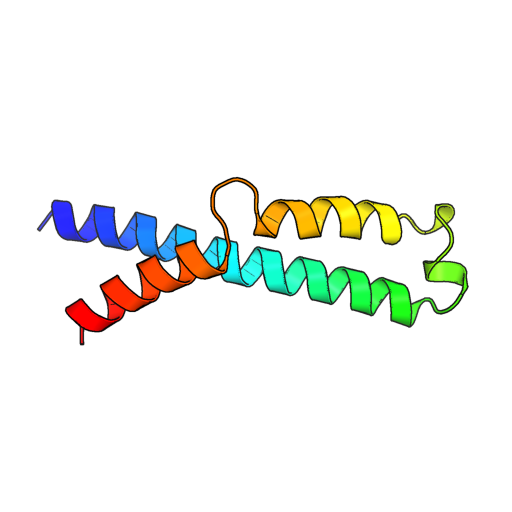ly — not comparable to full-atom values): 4128 Å² total; per-residue (Å²): 116,69,73,61,53,58,52,48,52,53,36,52,53,34,37,50,48,33,52,50,28,49,52,51,28,52,50,40,50,50,53,24,57,74,50,46,78,58,20,71,35,74,91,58,45,36,62,61,52,32,58,56,32,49,46,51,36,48,54,101,54,39,31,68,64,29,42,48,52,32,51,57,50,50,70,73,73,108

pLDDT: mean 89.14, std 10.54, range [50.88, 97.19]

Organism: NCBI:txid37863

Radius of gyration: 16.64 Å; Cα contacts (8 Å, |Δi|>4): 58; chains: 1; bounding box: 38×24×40 Å

Foldseek 3Di:
DVVLVVLVVLLVVLQVQLVVLVVQLVVLVVVLVVVPPVSVDVVVVSVVSSVVSPVSCPPPHHSVRSVVSNVVVVVVVD